Protein AF-Q0FQU8-F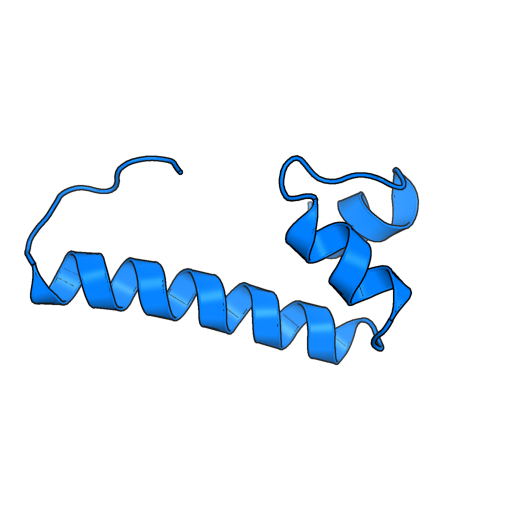1 (afdb_monomer_lite)

pLDDT: mean 78.51, std 10.19, range [54.16, 92.88]

Sequence (55 aa):
MSVIRWVVRKGGSANRWLAALVARKPRMVAAVALANKMARIIWAMTTKKEDYRMP

Foldseek 3Di:
DDQLCCLVPVVDDPPPPLNVVVVPDPSVVSVVVVVVVVVVQVVCCVVVVDDDDDD

Radius of gyration: 12.63 Å; chains: 1; bounding box: 26×18×35 Å

Secondary structure (DSSP, 8-state):
--HHHHHHHHS--S-HHHHHHHHHS-HHHHHHHHHHHHHHHHHHHHHHT------

Structure (mmCIF, N/CA/C/O backbone):
data_AF-Q0FQU8-F1
#
_entry.id   AF-Q0FQU8-F1
#
loop_
_atom_site.group_PDB
_atom_site.id
_atom_site.type_symbol
_atom_site.label_atom_id
_atom_site.label_alt_id
_atom_site.label_comp_id
_atom_site.label_asym_id
_atom_site.label_entity_id
_atom_site.label_seq_id
_atom_site.pdbx_PDB_ins_code
_atom_site.Cartn_x
_atom_site.Cartn_y
_atom_site.Cartn_z
_atom_site.occupancy
_atom_site.B_iso_or_equiv
_atom_site.auth_seq_id
_atom_site.auth_comp_id
_atom_site.auth_asym_id
_atom_site.auth_atom_id
_atom_site.pdbx_PDB_model_num
ATOM 1 N N . MET A 1 1 ? -12.123 -3.689 -10.419 1.00 54.16 1 MET A N 1
ATOM 2 C CA . MET A 1 1 ? -10.885 -3.021 -10.900 1.00 54.16 1 MET A CA 1
ATOM 3 C C . MET A 1 1 ? -9.787 -3.198 -9.844 1.00 54.16 1 MET A C 1
ATOM 5 O O . MET A 1 1 ? -10.046 -2.876 -8.697 1.00 54.16 1 MET A O 1
ATOM 9 N N . SER A 1 2 ? -8.607 -3.752 -10.168 1.00 71.81 2 SER A N 1
ATOM 10 C CA . SER A 1 2 ? -7.526 -3.984 -9.178 1.00 71.81 2 SER A CA 1
ATOM 11 C C . SER A 1 2 ? -6.706 -2.711 -8.921 1.00 71.81 2 SER A C 1
ATOM 13 O O . SER A 1 2 ? -6.229 -2.089 -9.872 1.00 71.81 2 SER A O 1
A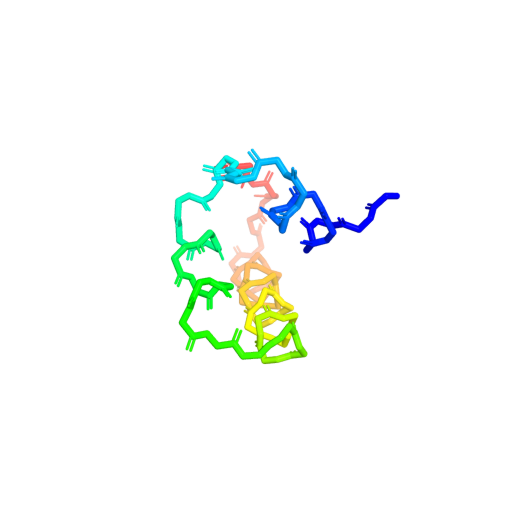TOM 15 N N . VAL A 1 3 ? -6.497 -2.358 -7.644 1.00 73.88 3 VAL A N 1
ATOM 16 C CA . VAL A 1 3 ? -5.730 -1.171 -7.203 1.00 73.88 3 VAL A CA 1
ATOM 17 C C . VAL A 1 3 ? -4.315 -1.165 -7.791 1.00 73.88 3 VAL A C 1
ATOM 19 O O . VAL A 1 3 ? -3.831 -0.132 -8.244 1.00 73.88 3 VAL A O 1
ATOM 22 N N . ILE A 1 4 ? -3.674 -2.332 -7.882 1.00 74.06 4 ILE A N 1
ATOM 23 C CA . ILE A 1 4 ? -2.311 -2.482 -8.416 1.00 74.06 4 ILE A CA 1
ATOM 24 C C . ILE A 1 4 ? -2.273 -2.197 -9.917 1.00 74.06 4 ILE A C 1
ATOM 26 O O . ILE A 1 4 ? -1.377 -1.501 -10.388 1.00 74.06 4 ILE A O 1
ATOM 30 N N . ARG A 1 5 ? -3.266 -2.687 -10.675 1.00 75.88 5 ARG A N 1
ATOM 31 C CA . ARG A 1 5 ? -3.393 -2.373 -12.109 1.00 75.88 5 ARG A CA 1
ATOM 32 C C . ARG A 1 5 ? -3.551 -0.869 -12.333 1.00 75.88 5 ARG A C 1
ATOM 34 O O . ARG A 1 5 ? -2.995 -0.352 -13.295 1.00 75.88 5 ARG A O 1
ATOM 41 N N . TRP A 1 6 ? -4.273 -0.178 -11.451 1.00 74.88 6 TRP A N 1
ATOM 42 C CA . TRP A 1 6 ? -4.450 1.273 -11.527 1.00 74.88 6 TRP A CA 1
ATOM 43 C C . TRP A 1 6 ? -3.143 2.023 -11.251 1.00 74.88 6 TRP A C 1
ATOM 45 O O . TRP A 1 6 ? -2.761 2.869 -12.051 1.00 74.88 6 TRP A O 1
ATOM 55 N N . VAL A 1 7 ? -2.409 1.643 -10.198 1.00 75.06 7 VAL A N 1
ATOM 56 C CA . VAL A 1 7 ? -1.099 2.231 -9.856 1.00 75.06 7 VAL A CA 1
ATOM 57 C C . VAL A 1 7 ? -0.104 2.088 -11.010 1.00 75.06 7 VAL A C 1
ATOM 59 O O . VAL A 1 7 ? 0.543 3.060 -11.385 1.00 75.06 7 VAL A O 1
ATOM 62 N N . VAL A 1 8 ? -0.015 0.891 -11.602 1.00 71.06 8 VAL A N 1
ATOM 63 C CA . VAL A 1 8 ? 0.891 0.611 -12.729 1.00 71.06 8 VAL A CA 1
ATOM 64 C C . VAL A 1 8 ? 0.496 1.401 -13.979 1.00 71.06 8 VAL A C 1
ATOM 66 O O . VAL A 1 8 ? 1.366 1.889 -14.689 1.00 71.06 8 VAL A O 1
ATOM 69 N N . ARG A 1 9 ? -0.806 1.514 -14.276 1.00 69.69 9 ARG A N 1
ATOM 70 C CA . ARG A 1 9 ? -1.297 2.093 -15.538 1.00 69.69 9 ARG A CA 1
ATOM 71 C C . ARG A 1 9 ? -1.431 3.615 -15.507 1.00 69.69 9 ARG A C 1
ATOM 73 O O . ARG A 1 9 ? -1.304 4.240 -16.551 1.00 69.69 9 ARG A O 1
ATOM 80 N N . LYS A 1 10 ? -1.719 4.206 -14.344 1.00 65.69 10 LYS A N 1
ATOM 81 C CA . LYS A 1 10 ? -1.928 5.655 -14.186 1.00 65.69 10 LYS A CA 1
ATOM 82 C C . LYS A 1 10 ? -0.739 6.393 -13.564 1.00 65.69 10 LYS A C 1
ATOM 84 O O . LYS A 1 10 ? -0.828 7.601 -13.391 1.00 65.69 10 LYS A O 1
ATOM 89 N N . GLY A 1 11 ? 0.347 5.697 -13.205 1.00 58.28 11 GLY A N 1
ATOM 90 C CA . GLY A 1 11 ? 1.557 6.315 -12.640 1.00 58.28 11 GLY A CA 1
ATOM 91 C C . GLY A 1 11 ? 1.357 6.975 -11.271 1.00 58.28 11 GLY A C 1
ATOM 92 O O . GLY A 1 11 ? 2.252 7.636 -10.755 1.00 58.28 11 GLY A O 1
ATOM 93 N N . GLY A 1 12 ? 0.189 6.793 -10.661 1.00 59.34 12 GLY A N 1
ATOM 94 C CA . GLY A 1 12 ? -0.177 7.424 -9.409 1.00 59.34 12 GLY A CA 1
ATOM 95 C C . GLY A 1 12 ? -1.304 6.654 -8.752 1.00 59.34 12 GLY A C 1
ATOM 96 O O . GLY A 1 12 ? -2.222 6.180 -9.412 1.00 59.34 12 GLY A O 1
ATOM 97 N N . SER A 1 13 ? -1.214 6.515 -7.437 1.00 58.56 13 SER A N 1
ATOM 98 C CA . SER A 1 13 ? -2.335 6.138 -6.585 1.00 58.56 13 SER A CA 1
ATOM 99 C C . SER A 1 13 ? -2.499 7.222 -5.532 1.00 58.56 13 SER A C 1
ATOM 101 O O . SER A 1 13 ? -1.503 7.860 -5.187 1.00 58.56 13 SER A O 1
ATOM 103 N N . ALA A 1 14 ? -3.706 7.405 -4.987 1.00 59.84 14 ALA A N 1
ATOM 104 C CA . ALA A 1 14 ? -3.912 8.272 -3.818 1.00 59.84 14 ALA A CA 1
ATOM 105 C C . ALA A 1 14 ? -2.899 7.955 -2.693 1.00 59.84 14 ALA A C 1
ATOM 107 O O . ALA A 1 14 ? -2.467 8.830 -1.952 1.00 59.84 14 ALA A O 1
ATOM 108 N N . ASN A 1 15 ? -2.414 6.708 -2.643 1.00 68.31 15 ASN A N 1
ATOM 109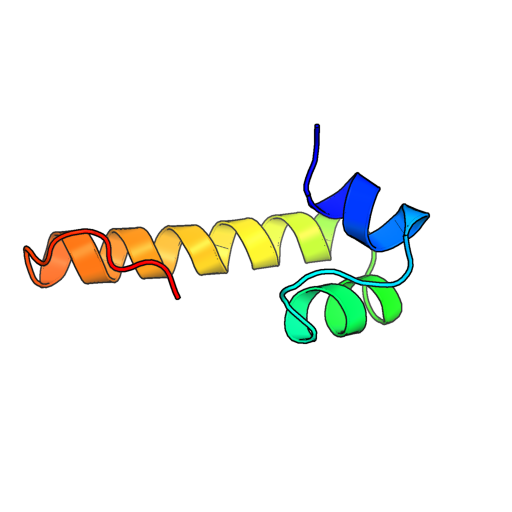 C CA . ASN A 1 15 ? -1.280 6.298 -1.832 1.00 68.31 15 ASN A CA 1
ATOM 110 C C . ASN A 1 15 ? 0.055 6.470 -2.588 1.00 68.31 15 ASN A C 1
ATOM 112 O O . ASN A 1 15 ? 0.515 5.548 -3.274 1.00 68.31 15 ASN A O 1
ATOM 116 N N . ARG A 1 16 ? 0.749 7.602 -2.383 1.00 77.69 16 ARG A N 1
ATOM 117 C CA . ARG A 1 16 ? 2.156 7.783 -2.827 1.00 77.69 16 ARG A CA 1
ATOM 118 C C . ARG A 1 16 ? 3.052 6.608 -2.414 1.00 77.69 16 ARG A C 1
ATOM 120 O O . ARG A 1 16 ? 3.914 6.185 -3.178 1.00 77.69 16 ARG A O 1
ATOM 127 N N . TRP A 1 17 ? 2.781 6.025 -1.246 1.00 82.94 17 TRP A N 1
ATOM 128 C CA . TRP A 1 17 ? 3.453 4.829 -0.738 1.00 82.94 17 TRP A CA 1
ATOM 129 C C . TRP A 1 17 ? 3.363 3.621 -1.687 1.00 82.94 17 TRP A C 1
ATOM 131 O O . TRP A 1 17 ? 4.373 2.983 -1.972 1.00 82.94 17 TRP A O 1
ATOM 141 N N . LEU A 1 18 ? 2.173 3.319 -2.216 1.00 80.50 18 LEU A N 1
ATOM 142 C CA . LEU A 1 18 ? 1.972 2.148 -3.075 1.00 80.50 18 LEU A CA 1
ATOM 143 C C . LEU A 1 18 ? 2.620 2.351 -4.453 1.00 80.50 18 LEU A C 1
ATOM 145 O O . LEU A 1 18 ? 3.168 1.406 -5.015 1.00 80.50 18 LEU A O 1
ATOM 149 N N . ALA A 1 19 ? 2.612 3.584 -4.969 1.00 80.38 19 ALA A N 1
ATOM 150 C CA . ALA A 1 19 ? 3.284 3.936 -6.220 1.00 80.38 19 ALA A CA 1
ATOM 151 C C . ALA A 1 19 ? 4.808 3.753 -6.121 1.00 80.38 19 ALA A C 1
ATOM 153 O O . ALA A 1 19 ? 5.402 3.091 -6.969 1.00 80.38 19 ALA A O 1
ATOM 154 N N . ALA A 1 20 ? 5.427 4.236 -5.038 1.00 82.06 20 ALA A N 1
ATOM 155 C CA . ALA A 1 20 ? 6.851 4.022 -4.779 1.00 82.06 20 ALA A CA 1
ATOM 156 C C . ALA A 1 20 ? 7.200 2.533 -4.595 1.00 82.06 20 ALA A C 1
ATOM 158 O O . ALA A 1 20 ? 8.275 2.084 -4.995 1.00 82.06 20 ALA A O 1
ATOM 159 N N . LEU A 1 21 ? 6.287 1.751 -4.010 1.00 83.44 21 LEU A N 1
ATOM 160 C CA . LEU A 1 21 ? 6.489 0.323 -3.786 1.00 83.44 21 LEU A CA 1
ATOM 161 C C . LEU A 1 21 ? 6.442 -0.485 -5.088 1.00 83.44 21 LEU A C 1
ATOM 163 O O . LEU A 1 21 ? 7.296 -1.340 -5.304 1.00 83.44 21 LEU 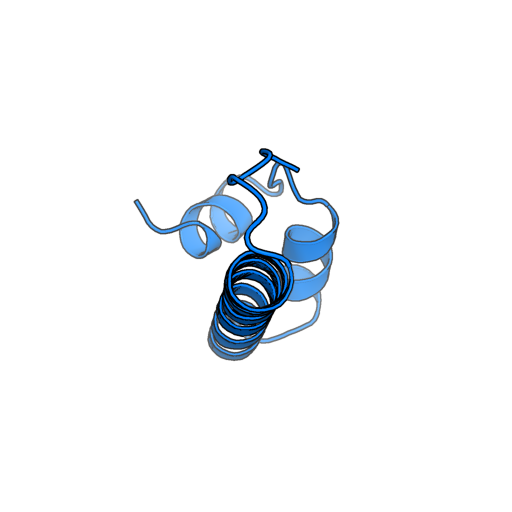A O 1
ATOM 167 N N . VAL A 1 22 ? 5.481 -0.191 -5.967 1.00 82.44 22 VAL A N 1
ATOM 168 C CA . VAL A 1 22 ? 5.355 -0.826 -7.290 1.00 82.44 22 VAL A CA 1
ATOM 169 C C . VAL A 1 22 ? 6.499 -0.417 -8.223 1.00 82.44 22 VAL A C 1
ATOM 171 O O . VAL A 1 22 ? 6.912 -1.219 -9.053 1.00 82.44 22 VAL A O 1
ATOM 174 N N . ALA A 1 23 ? 7.047 0.792 -8.067 1.00 83.00 23 ALA A N 1
ATOM 175 C CA . ALA A 1 23 ? 8.219 1.238 -8.822 1.00 83.00 23 ALA A CA 1
ATOM 176 C C . ALA A 1 23 ? 9.511 0.493 -8.431 1.00 83.00 23 ALA A C 1
ATOM 178 O O . ALA A 1 23 ? 10.426 0.388 -9.241 1.00 83.00 23 ALA A O 1
ATOM 179 N N . ARG A 1 24 ? 9.597 -0.023 -7.195 1.00 84.62 24 ARG A N 1
ATOM 180 C CA . ARG A 1 24 ? 10.804 -0.677 -6.653 1.00 84.62 24 ARG A CA 1
ATOM 181 C C . ARG A 1 24 ? 10.718 -2.199 -6.555 1.00 84.62 24 ARG A C 1
ATOM 183 O O . ARG A 1 24 ? 11.753 -2.849 -6.449 1.00 84.62 24 ARG A O 1
ATOM 190 N N . LYS A 1 25 ? 9.517 -2.781 -6.507 1.00 82.25 25 LYS A N 1
ATOM 191 C CA . LYS A 1 25 ? 9.306 -4.214 -6.250 1.00 82.25 25 LYS A CA 1
ATOM 192 C C . LYS A 1 25 ? 8.379 -4.851 -7.289 1.00 82.25 25 LYS A C 1
ATOM 194 O O . LYS A 1 25 ? 7.474 -4.187 -7.795 1.00 82.25 25 LYS A O 1
ATOM 199 N N . PRO A 1 26 ? 8.543 -6.159 -7.570 1.00 84.44 26 PRO A N 1
ATOM 200 C CA . PRO A 1 26 ? 7.662 -6.877 -8.482 1.00 84.44 26 PRO A CA 1
ATOM 201 C C . PRO A 1 26 ? 6.206 -6.848 -7.998 1.00 84.44 26 PRO A C 1
ATOM 203 O O . PRO A 1 26 ? 5.916 -6.822 -6.799 1.00 84.44 26 PRO A O 1
ATOM 206 N N . ARG A 1 27 ? 5.275 -6.883 -8.959 1.00 79.88 27 ARG A N 1
ATOM 207 C CA . ARG A 1 27 ? 3.834 -6.643 -8.749 1.00 79.88 27 ARG A CA 1
ATOM 208 C C . ARG A 1 27 ? 3.215 -7.509 -7.648 1.00 79.88 27 ARG A C 1
ATOM 210 O O . ARG A 1 27 ? 2.384 -7.014 -6.893 1.00 79.88 27 ARG A O 1
ATOM 217 N N . MET A 1 28 ? 3.628 -8.773 -7.531 1.00 85.38 28 MET A N 1
ATOM 218 C CA . MET A 1 28 ? 3.117 -9.683 -6.497 1.00 85.38 28 MET A CA 1
ATOM 219 C C . MET A 1 28 ? 3.530 -9.249 -5.088 1.00 85.38 28 MET A C 1
ATOM 221 O O . MET A 1 28 ? 2.712 -9.279 -4.176 1.00 85.38 28 MET A O 1
ATOM 225 N N . VAL A 1 29 ? 4.757 -8.757 -4.906 1.00 86.56 29 VAL A N 1
ATOM 226 C CA . VAL A 1 29 ? 5.227 -8.283 -3.595 1.00 86.56 29 VAL A CA 1
ATOM 227 C C . VAL A 1 29 ? 4.505 -6.998 -3.195 1.00 86.56 29 VAL A C 1
ATOM 229 O O . VAL A 1 29 ? 4.124 -6.836 -2.037 1.00 86.56 29 VAL A O 1
ATOM 232 N N . ALA A 1 30 ? 4.242 -6.107 -4.154 1.00 86.62 30 ALA A N 1
ATOM 233 C CA . ALA A 1 30 ? 3.410 -4.933 -3.907 1.00 86.62 30 ALA A CA 1
ATOM 234 C C . ALA A 1 30 ? 1.962 -5.315 -3.537 1.00 86.62 30 ALA A C 1
ATOM 236 O O . ALA A 1 30 ? 1.365 -4.669 -2.676 1.00 86.62 30 ALA A O 1
ATOM 237 N N . ALA A 1 31 ? 1.420 -6.389 -4.127 1.00 86.12 31 ALA A N 1
ATOM 238 C CA . ALA A 1 31 ? 0.106 -6.925 -3.772 1.00 86.12 31 ALA A CA 1
ATOM 239 C C . ALA A 1 31 ? 0.047 -7.421 -2.330 1.00 86.12 31 ALA A C 1
ATOM 241 O O . ALA A 1 31 ? -0.849 -7.040 -1.579 1.00 86.12 31 ALA A O 1
ATOM 242 N N . VAL A 1 32 ? 1.032 -8.228 -1.936 1.00 89.25 32 VAL A N 1
ATOM 243 C CA . VAL A 1 32 ? 1.128 -8.780 -0.581 1.00 89.25 32 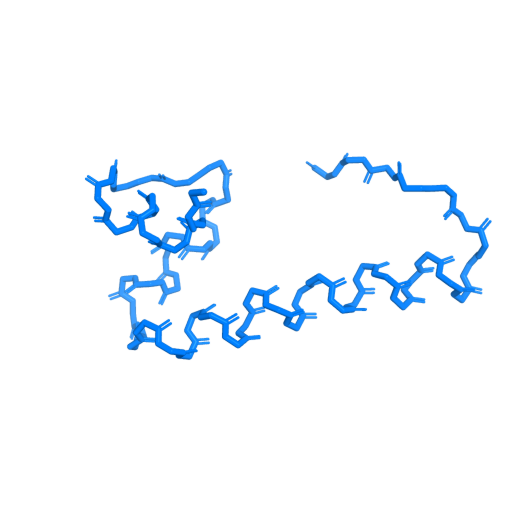VAL A CA 1
ATOM 244 C C . VAL A 1 32 ? 1.308 -7.665 0.446 1.00 89.25 32 VAL A C 1
ATOM 246 O O . VAL A 1 32 ? 0.656 -7.672 1.485 1.00 89.25 32 VAL A O 1
ATOM 249 N N . ALA A 1 33 ? 2.133 -6.660 0.154 1.00 89.06 33 ALA A N 1
ATOM 250 C CA . ALA A 1 33 ? 2.312 -5.519 1.045 1.00 89.06 33 ALA A CA 1
ATOM 251 C C . ALA A 1 33 ? 1.028 -4.690 1.204 1.00 89.06 33 ALA A C 1
ATOM 253 O O . ALA A 1 33 ? 0.711 -4.262 2.315 1.00 89.06 33 ALA A O 1
ATOM 254 N N . LEU A 1 34 ? 0.271 -4.487 0.119 1.00 86.62 34 LEU A N 1
ATOM 255 C CA . LEU A 1 34 ? -1.036 -3.835 0.179 1.00 86.62 34 LEU A CA 1
ATOM 256 C C . LEU A 1 34 ? -2.017 -4.645 1.037 1.00 86.62 34 LEU A C 1
ATOM 258 O O . LEU A 1 34 ? -2.679 -4.071 1.900 1.00 86.62 34 LEU A O 1
ATOM 262 N N . ALA A 1 35 ? -2.068 -5.964 0.845 1.00 89.38 35 ALA A N 1
ATOM 263 C CA . ALA A 1 35 ? -2.894 -6.856 1.653 1.00 89.38 35 ALA A CA 1
ATOM 264 C C . ALA A 1 35 ? -2.504 -6.797 3.139 1.00 89.38 35 ALA A C 1
ATOM 266 O O . ALA A 1 35 ? -3.373 -6.657 3.992 1.00 89.38 35 ALA A O 1
ATOM 267 N N . ASN A 1 36 ? -1.205 -6.797 3.450 1.00 92.88 36 ASN A N 1
ATOM 268 C CA . ASN A 1 36 ? -0.709 -6.689 4.822 1.00 92.88 36 ASN A CA 1
ATOM 269 C C . ASN A 1 36 ? -1.061 -5.331 5.462 1.00 92.88 36 ASN A C 1
ATOM 271 O O . ASN A 1 36 ? -1.432 -5.268 6.633 1.00 92.88 36 ASN A O 1
ATOM 275 N N . LYS A 1 37 ? -1.018 -4.233 4.691 1.00 87.31 37 LYS A N 1
ATOM 276 C CA . LYS A 1 37 ? -1.486 -2.921 5.166 1.00 87.31 37 LYS A CA 1
ATOM 277 C C . LYS A 1 37 ? -2.970 -2.975 5.543 1.00 87.31 37 LYS A C 1
ATOM 279 O O . LYS A 1 37 ? -3.326 -2.516 6.622 1.00 87.31 37 LYS A O 1
ATOM 284 N N . MET A 1 38 ? -3.816 -3.568 4.699 1.00 88.25 38 MET A N 1
ATOM 285 C CA . MET A 1 38 ? -5.249 -3.712 4.987 1.00 88.25 38 MET A CA 1
ATOM 286 C C . MET A 1 38 ? -5.513 -4.642 6.175 1.00 88.25 38 MET A C 1
ATOM 288 O O . MET A 1 38 ? -6.311 -4.300 7.041 1.00 88.25 38 MET A O 1
ATOM 292 N N . ALA A 1 39 ? -4.793 -5.762 6.276 1.00 90.75 39 ALA A N 1
ATOM 293 C CA . ALA A 1 39 ? -4.891 -6.682 7.407 1.00 90.75 39 ALA A CA 1
ATOM 294 C C . ALA A 1 39 ? -4.551 -5.997 8.738 1.00 90.75 39 ALA A C 1
ATOM 296 O O . ALA A 1 39 ? -5.244 -6.211 9.726 1.00 90.75 39 ALA A O 1
ATOM 297 N N . ARG A 1 40 ? -3.539 -5.120 8.765 1.00 87.88 40 ARG A N 1
ATOM 298 C CA . ARG A 1 40 ? -3.210 -4.321 9.956 1.00 87.88 40 ARG A CA 1
ATOM 299 C C . ARG A 1 40 ? -4.293 -3.318 10.328 1.00 87.88 40 ARG A C 1
ATOM 301 O O . ARG A 1 40 ? -4.547 -3.140 11.512 1.00 87.88 40 ARG A O 1
ATOM 308 N N . ILE A 1 41 ? -4.916 -2.672 9.343 1.00 86.31 41 ILE A N 1
ATOM 309 C CA . ILE A 1 41 ? -6.032 -1.748 9.583 1.00 86.31 41 ILE A CA 1
ATOM 310 C C . ILE A 1 41 ? -7.212 -2.525 10.183 1.00 86.31 41 ILE A C 1
ATOM 312 O O . ILE A 1 41 ? -7.740 -2.115 11.210 1.00 86.31 41 ILE A O 1
ATOM 316 N N . ILE A 1 42 ? -7.555 -3.686 9.614 1.00 87.56 42 IL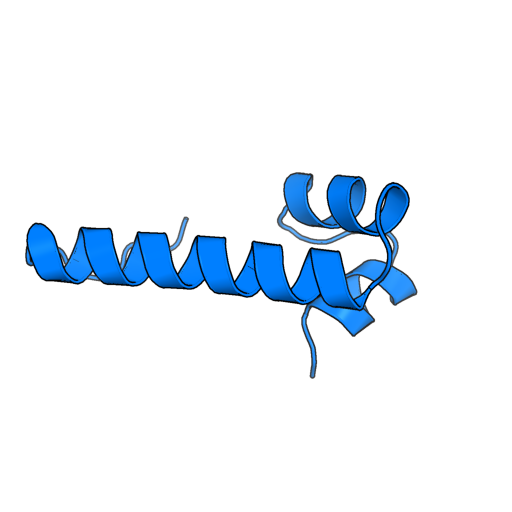E A N 1
ATOM 317 C CA . ILE A 1 42 ? -8.582 -4.591 10.158 1.00 87.56 42 ILE A CA 1
ATOM 318 C C . ILE A 1 42 ? -8.218 -5.026 11.575 1.00 87.56 42 ILE A C 1
ATOM 320 O O . ILE A 1 42 ? -9.036 -4.906 12.474 1.00 87.56 42 ILE A O 1
ATOM 324 N N . TRP A 1 43 ? -6.983 -5.464 11.809 1.00 89.62 43 TRP A N 1
ATOM 325 C CA . TRP A 1 43 ? -6.538 -5.877 13.136 1.00 89.62 43 TRP A CA 1
ATOM 326 C C . TRP A 1 43 ? -6.630 -4.744 14.165 1.00 89.62 43 TRP A C 1
ATOM 328 O O . TRP A 1 43 ? -7.114 -4.968 15.271 1.00 89.62 43 TRP A O 1
ATOM 338 N N . ALA A 1 44 ? -6.222 -3.525 13.807 1.00 87.75 44 ALA A N 1
ATOM 339 C CA . ALA A 1 44 ? -6.347 -2.355 14.672 1.00 87.75 44 ALA A CA 1
ATOM 340 C C . ALA A 1 44 ? -7.817 -2.022 14.972 1.00 87.75 44 ALA A C 1
ATOM 342 O O . ALA A 1 44 ? -8.150 -1.762 16.123 1.00 87.75 44 ALA A O 1
ATOM 343 N N . MET A 1 45 ? -8.701 -2.099 13.971 1.00 87.56 45 MET A N 1
ATOM 344 C CA . MET A 1 45 ? -10.142 -1.925 14.174 1.00 87.56 45 MET A CA 1
ATOM 345 C C . MET A 1 45 ? -10.711 -2.993 15.112 1.00 87.56 45 MET A C 1
ATOM 347 O O . MET A 1 45 ? -11.367 -2.662 16.093 1.00 87.56 45 MET A O 1
ATOM 351 N N . THR A 1 46 ? -10.408 -4.270 14.867 1.00 86.50 46 THR A N 1
ATOM 352 C CA . THR A 1 46 ? -10.906 -5.391 15.676 1.00 86.50 46 THR A CA 1
ATOM 353 C C . THR A 1 46 ? -10.394 -5.333 17.114 1.00 86.50 46 THR A C 1
ATOM 355 O O . THR A 1 46 ? -11.149 -5.598 18.046 1.00 86.50 46 THR A O 1
ATOM 358 N N . THR A 1 47 ? -9.122 -4.980 17.317 1.00 87.19 47 THR A N 1
ATOM 359 C CA . THR A 1 47 ? -8.525 -4.898 18.660 1.00 87.19 47 THR A CA 1
ATOM 360 C C . THR A 1 47 ? -8.999 -3.680 19.441 1.00 87.19 47 THR A C 1
ATOM 362 O O . THR A 1 47 ? -9.184 -3.781 20.651 1.00 87.19 47 THR A O 1
ATOM 365 N N . LYS A 1 48 ? -9.235 -2.546 18.770 1.00 82.12 48 LYS A N 1
ATOM 366 C CA . LYS A 1 48 ? -9.699 -1.311 19.415 1.00 82.12 48 LYS A CA 1
ATOM 367 C C . LYS A 1 48 ? -11.221 -1.154 19.451 1.00 82.12 48 LYS A C 1
ATOM 369 O O . LYS A 1 48 ? -11.700 -0.242 20.111 1.00 82.12 48 LYS A O 1
ATOM 374 N N . LYS A 1 49 ? -11.977 -2.035 18.777 1.00 77.94 49 LYS A N 1
ATOM 375 C CA . LYS A 1 49 ? -13.430 -1.901 18.536 1.00 77.94 49 LYS A CA 1
ATOM 376 C C . LYS A 1 49 ? -13.806 -0.515 17.988 1.00 77.94 49 LYS A C 1
ATOM 378 O O . LYS A 1 49 ? -14.853 0.027 18.321 1.00 77.94 49 LYS A O 1
ATOM 383 N N . GLU A 1 50 ? -12.927 0.060 17.174 1.00 74.88 50 GLU A N 1
ATOM 384 C CA . GLU A 1 50 ? -13.139 1.363 16.545 1.00 74.88 50 GLU A CA 1
ATOM 385 C C . GLU A 1 50 ? -13.747 1.173 15.154 1.00 74.88 50 GLU A C 1
ATOM 387 O O . GLU A 1 50 ? -13.335 0.282 14.403 1.00 74.88 50 GLU A O 1
ATOM 392 N N . ASP A 1 51 ? -14.705 2.031 14.802 1.00 75.38 51 ASP A N 1
ATOM 393 C CA . ASP A 1 51 ? -15.289 2.055 13.465 1.00 75.38 51 ASP A CA 1
ATOM 394 C C . ASP A 1 51 ? -14.248 2.428 12.404 1.00 75.38 51 ASP A C 1
ATOM 396 O O . ASP A 1 51 ? -13.308 3.196 12.641 1.00 75.38 51 ASP A O 1
ATOM 400 N N . TYR A 1 52 ? -14.445 1.903 11.193 1.00 71.06 52 TYR A N 1
ATOM 401 C CA . TYR A 1 52 ? -13.583 2.198 10.057 1.00 71.06 52 TYR A CA 1
ATOM 402 C C . TYR A 1 52 ? -13.554 3.700 9.762 1.00 71.06 52 TYR A C 1
ATOM 404 O O . TYR A 1 52 ? -14.501 4.267 9.219 1.00 71.06 52 TYR A O 1
ATOM 412 N N . ARG A 1 53 ? -12.424 4.345 10.061 1.00 67.44 53 ARG A N 1
ATOM 413 C CA . ARG A 1 53 ? -12.109 5.686 9.563 1.00 67.44 53 ARG A CA 1
ATOM 414 C C . ARG A 1 53 ? -11.299 5.558 8.284 1.00 67.44 53 ARG A C 1
ATOM 416 O O . ARG A 1 53 ? -10.233 4.941 8.286 1.00 67.44 53 ARG A O 1
ATOM 423 N N . MET A 1 54 ? -11.812 6.134 7.196 1.00 55.94 54 MET A N 1
ATOM 424 C CA . MET A 1 54 ? -11.061 6.244 5.945 1.00 55.94 54 MET A CA 1
ATOM 425 C C . MET A 1 54 ? -9.754 7.013 6.211 1.00 55.94 54 MET A C 1
ATOM 427 O O . MET A 1 54 ? -9.823 8.132 6.725 1.00 55.94 54 MET A O 1
ATOM 431 N N . PRO A 1 55 ? -8.585 6.414 5.915 1.00 60.38 55 PRO A N 1
ATOM 432 C CA . PRO A 1 55 ? -7.300 7.099 5.971 1.00 60.38 55 PRO A CA 1
ATOM 433 C C . PRO A 1 55 ? -7.071 8.019 4.768 1.00 60.38 55 PRO A C 1
ATOM 435 O O . PRO A 1 55 ? -7.664 7.766 3.692 1.00 60.38 55 PRO A O 1
#

Organism: Salipiger bermudensis (strain DSM 26914 / JCM 13377 / KCTC 12554 / HTCC2601) (NCBI:txid314265)